Protein 2W9J (pdb70)

Organism: Schizosaccharomyces pombe (strain 972 / ATCC 24843) (NCBI:txid284812)

Secondary structure (DSSP, 8-state):
-PBPHHHHHHHHHHHHH-----EE--EE---EEEEEEE-TTSPEEEEEEEGGGHHHHHHHHHH--TTT-/-EE-HHHHHHHHHHHHHHHHHHT-S-EEEEE----------EEEEEEEETTSPPEEEEEEGGGHHHHHHHHHH--HHHH-

B-factor: mean 48.56, std 6.86, range [30.22, 79.81]

Sequence (149 aa):
MLLSNEEFLKKLTDLLQTHVYLSQKNPVDEASVLIRAKSGAAEKISTVVELDYFTDFFQSYAEVKGQIVMLLSNEEFLKKLTDLLQTHQSKGTGSVYLSQKNPVDEGSSASVLIRAKSGAAEKISTVVELDYFTDFFQSYAEVKGQIVG

Radius of gyration: 17.13 Å; Cα contacts (8 Å, |Δi|>4): 241; chains: 2; bounding box: 28×38×48 Å

Solvent-accessible surface area: 9171 Å² total

Nearest PDB structures (foldseek):
  2w9j-assembly1_A  TM=1.015E+00  e=1.044E-11  Schizosaccharomyces pombe
  2w9j-assembly2_B  TM=8.571E-01  e=1.139E-08  Schizosaccharomyces pombe
  3c4b-assembly1_A  TM=4.918E-01  e=1.190E+00  Mus musculus
  7yz4-assembly1_A  TM=4.771E-01  e=1.267E+00  Mus musculus
  7xw2-assembly1_A  TM=4.228E-01  e=1.437E+00  Homo sapiens

Structure (mmCIF, N/CA/C/O backbone):
data_2W9J
#
_entry.id   2W9J
#
_cell.length_a   57.040
_cell.length_b   57.040
_cell.length_c   86.370
_cell.angle_alpha   90.00
_cell.angle_beta   90.00
_cell.angle_gamma   120.00
#
_symmetry.space_group_name_H-M   'P 32 2 1'
#
loop_
_entity.id
_entity.type
_entity.pdbx_description
1 polymer 'SIGNAL RECOGNITION PARTICLE SUBUNIT SRP14'
2 water water
#
loop_
_atom_site.group_PDB
_atom_site.id
_atom_site.type_symbol
_atom_site.label_atom_id
_atom_site.label_alt_id
_atom_site.label_comp_id
_atom_site.label_asym_id
_atom_site.label_entity_id
_atom_site.label_seq_id
_atom_site.pdbx_PDB_ins_code
_atom_site.Cartn_x
_atom_site.Cartn_y
_atom_site.Cartn_z
_atom_site.occupancy
_atom_site.B_iso_or_equiv
_atom_site.auth_seq_id
_atom_site.auth_comp_id
_atom_site.auth_asym_id
_atom_site.auth_atom_id
_atom_site.pdbx_PDB_model_num
ATOM 1 N N . MET A 1 1 ? -9.465 2.569 -10.785 1.00 40.58 1 MET A N 1
ATOM 2 C CA . MET A 1 1 ? -9.991 1.252 -10.343 1.00 40.46 1 MET A CA 1
ATOM 3 C C . MET A 1 1 ? -11.239 0.915 -11.130 1.00 39.86 1 MET A C 1
ATOM 4 O O . MET A 1 1 ? -11.753 1.761 -11.849 1.00 39.72 1 MET A O 1
ATOM 9 N N . LEU A 1 2 ? -11.707 -0.326 -11.024 1.00 39.48 2 LEU A N 1
ATOM 10 C CA . LEU A 1 2 ? -12.854 -0.765 -11.805 1.00 39.20 2 LEU A CA 1
ATOM 11 C C . LEU A 1 2 ? -14.094 0.042 -11.457 1.00 39.10 2 LEU A C 1
ATOM 12 O O . LEU A 1 2 ? -14.481 0.130 -10.305 1.00 39.33 2 LEU A O 1
ATOM 17 N N . LEU A 1 3 ? -14.699 0.645 -12.460 1.00 39.29 3 LEU A N 1
ATOM 18 C CA . LEU A 1 3 ? -15.858 1.494 -12.249 1.00 40.04 3 LEU A CA 1
ATOM 19 C C . LEU A 1 3 ? -17.139 0.750 -12.600 1.00 40.83 3 LEU A C 1
ATOM 20 O O . LEU A 1 3 ? -17.128 -0.180 -13.420 1.00 40.93 3 LEU A O 1
ATOM 25 N N . SER A 1 4 ? -18.241 1.171 -11.985 1.00 41.51 4 SER A N 1
ATOM 26 C CA . SER A 1 4 ? -19.557 0.734 -12.419 1.00 42.24 4 SER A CA 1
ATOM 27 C C . SER A 1 4 ? -19.815 1.306 -13.806 1.00 42.63 4 SER A C 1
ATOM 28 O O . SER A 1 4 ? -19.205 2.301 -14.197 1.00 42.59 4 SER A O 1
ATOM 31 N N . ASN A 1 5 ? -20.709 0.656 -14.544 1.00 43.35 5 ASN A N 1
ATOM 32 C CA . ASN A 1 5 ? -21.130 1.110 -15.854 1.00 44.17 5 ASN A CA 1
ATOM 33 C C . ASN A 1 5 ? -21.555 2.580 -15.871 1.00 45.31 5 ASN A C 1
ATOM 34 O O . ASN A 1 5 ? -21.111 3.344 -16.732 1.00 46.14 5 ASN A O 1
ATOM 39 N N . GLU A 1 6 ? -22.393 2.979 -14.920 1.00 46.02 6 GLU A N 1
ATOM 40 C CA . GLU A 1 6 ? -22.908 4.344 -14.885 1.00 46.83 6 GLU A CA 1
ATOM 41 C C . GLU A 1 6 ? -21.795 5.359 -14.617 1.00 46.92 6 GLU A C 1
ATOM 42 O O . GLU A 1 6 ? -21.799 6.444 -15.176 1.00 47.55 6 GLU A O 1
ATOM 48 N N . GLU A 1 7 ? -20.816 4.997 -13.801 1.00 47.31 7 GLU A N 1
ATOM 49 C CA . GLU A 1 7 ? -19.650 5.865 -13.588 1.00 47.65 7 GLU A CA 1
ATOM 50 C C . GLU A 1 7 ? -18.676 5.889 -14.786 1.00 47.18 7 GLU A C 1
ATOM 51 O O . GLU A 1 7 ? -18.093 6.928 -15.083 1.00 47.45 7 GLU A O 1
ATOM 57 N N . PHE A 1 8 ? -18.509 4.754 -15.465 1.00 46.57 8 PHE A N 1
ATOM 58 C CA . PHE A 1 8 ? -17.637 4.666 -16.644 1.00 46.09 8 PHE A CA 1
ATOM 59 C C . PHE A 1 8 ? -18.127 5.594 -17.742 1.00 46.51 8 PHE A C 1
ATOM 60 O O . PHE A 1 8 ? -17.339 6.297 -18.365 1.00 47.06 8 PHE A O 1
ATOM 68 N N . LEU A 1 9 ? -19.433 5.587 -17.976 1.00 46.53 9 LEU A N 1
ATOM 69 C CA . LEU A 1 9 ? -20.052 6.469 -18.950 1.00 46.64 9 LEU A CA 1
ATOM 70 C C . LEU A 1 9 ? -19.957 7.925 -18.532 1.00 47.10 9 LEU A C 1
ATOM 71 O O . LEU A 1 9 ? -19.876 8.808 -19.388 1.00 46.95 9 LEU A O 1
ATOM 76 N N . LYS A 1 10 ? -19.981 8.170 -17.222 1.00 47.73 10 LYS A N 1
ATOM 77 C CA . LYS A 1 10 ? -19.876 9.523 -16.694 1.00 48.41 10 LYS A CA 1
ATOM 78 C C . LYS A 1 10 ? -18.469 10.063 -16.907 1.00 48.89 10 LYS A C 1
ATOM 79 O O . LYS A 1 10 ? -18.292 11.235 -17.270 1.00 49.18 10 LYS A O 1
ATOM 85 N N . LYS A 1 11 ? -17.477 9.204 -16.687 1.00 49.26 11 LYS A N 1
ATOM 86 C CA . LYS A 1 11 ? -16.073 9.611 -16.779 1.00 49.55 11 LYS A CA 1
ATOM 87 C C . LYS A 1 11 ? -15.598 9.658 -18.234 1.00 49.50 11 LYS A C 1
ATOM 88 O O . LYS A 1 11 ? -14.682 10.412 -18.570 1.00 49.46 11 LYS A O 1
ATOM 94 N N . LEU A 1 12 ? -16.244 8.856 -19.081 1.00 49.56 12 LEU A N 1
ATOM 95 C CA . LEU A 1 12 ? -16.009 8.838 -20.523 1.00 49.81 12 LEU A CA 1
ATOM 96 C C . LEU A 1 12 ? -16.368 10.172 -21.145 1.00 50.42 12 LEU A C 1
ATOM 97 O O . LEU A 1 12 ? -15.619 10.697 -21.965 1.00 51.02 12 LEU A O 1
ATOM 102 N N . THR A 1 13 ? -17.532 10.693 -20.767 1.00 50.90 13 THR A N 1
ATOM 103 C CA . THR A 1 13 ? -17.955 12.036 -21.123 1.00 51.26 13 THR A CA 1
ATOM 104 C C . THR A 1 13 ? -16.828 13.004 -20.824 1.00 51.73 13 THR A C 1
ATOM 105 O O . THR A 1 13 ? -16.305 13.659 -21.723 1.00 51.65 13 THR A O 1
ATOM 109 N N . ASP A 1 14 ? -16.438 13.054 -19.556 1.00 52.53 14 ASP A N 1
ATOM 110 C CA . ASP A 1 14 ? -15.493 14.051 -19.080 1.00 53.57 14 ASP A CA 1
ATOM 111 C C . ASP A 1 14 ? -14.088 13.863 -19.656 1.00 54.08 14 ASP A C 1
ATOM 112 O O . ASP A 1 14 ? -13.288 14.799 -19.644 1.00 54.14 14 ASP A O 1
ATOM 117 N N . LEU A 1 15 ? -13.807 12.667 -20.181 1.00 54.69 15 LEU A N 1
ATOM 118 C CA . LEU A 1 15 ? -12.567 12.416 -20.930 1.00 55.38 15 LEU A CA 1
ATOM 119 C C . LEU A 1 15 ? -12.622 13.003 -22.329 1.00 55.66 15 LEU A C 1
ATOM 120 O O . LEU A 1 15 ? -11.621 13.512 -22.839 1.00 55.64 15 LEU A O 1
ATOM 125 N N . LEU A 1 16 ? -13.793 12.904 -22.951 1.00 56.17 16 LEU A N 1
ATOM 126 C CA . LEU A 1 16 ? -14.010 13.438 -24.294 1.00 56.59 16 LEU A CA 1
ATOM 127 C C . LEU A 1 16 ? -14.253 14.950 -24.283 1.00 56.86 16 LEU A C 1
ATOM 128 O O . LEU A 1 16 ? -13.938 15.631 -25.261 1.00 56.99 16 LEU A O 1
ATOM 133 N N . GLN A 1 17 ? -14.817 15.456 -23.181 1.00 57.20 17 GLN A N 1
ATOM 134 C CA . GLN A 1 17 ? -15.027 16.894 -22.962 1.00 57.44 17 GLN A CA 1
ATOM 135 C C . GLN A 1 17 ? -13.703 17.624 -22.846 1.00 57.42 17 GLN A C 1
ATOM 136 O O . GLN A 1 17 ? -13.550 18.731 -23.358 1.00 57.34 17 GLN A O 1
ATOM 142 N N . THR A 1 18 ? -12.756 16.990 -22.158 1.00 57.63 18 THR A N 1
ATOM 143 C CA . THR A 1 18 ? -11.443 17.577 -21.900 1.00 57.90 18 THR A CA 1
ATOM 144 C C . THR A 1 18 ? -10.487 17.404 -23.102 1.00 57.88 18 THR A C 1
ATOM 145 O O . THR A 1 18 ? -9.413 18.011 -23.140 1.00 57.94 18 THR A O 1
ATOM 149 N N . HIS A 1 19 ? -10.893 16.600 -24.088 1.00 57.81 19 HIS A N 1
ATOM 150 C CA . HIS A 1 19 ? -10.138 16.460 -25.338 1.00 57.74 19 HIS A CA 1
ATOM 151 C C . HIS A 1 19 ? -10.441 17.618 -26.294 1.00 57.72 19 HIS A C 1
ATOM 152 O O . HIS A 1 19 ? -10.016 18.757 -26.075 1.00 57.65 19 HIS A O 1
ATOM 154 N N . VAL A 1 27 ? -10.646 14.392 -30.212 1.00 39.01 27 VAL A N 1
ATOM 155 C CA . VAL A 1 27 ? -10.188 13.431 -31.212 1.00 38.99 27 VAL A CA 1
ATOM 156 C C . VAL A 1 27 ? -10.359 11.976 -30.696 1.00 38.97 27 VAL A C 1
ATOM 157 O O . VAL A 1 27 ? -11.491 11.540 -30.441 1.00 38.73 27 VAL A O 1
ATOM 161 N N . TYR A 1 28 ? -9.244 11.263 -30.499 1.00 38.80 28 TYR A N 1
ATOM 162 C CA . TYR A 1 28 ? -9.209 9.797 -30.342 1.00 38.57 28 TYR A CA 1
ATOM 163 C C . TYR A 1 28 ? -10.058 9.157 -29.232 1.00 38.78 28 TYR A C 1
ATOM 164 O O . TYR A 1 28 ? -10.508 9.816 -28.286 1.00 39.21 28 TYR A O 1
ATOM 166 N N . LEU A 1 29 ? -10.293 7.857 -29.389 1.00 38.44 29 LEU A N 1
ATOM 167 C CA . LEU A 1 29 ? -10.761 6.999 -28.321 1.00 38.16 29 LEU A CA 1
ATOM 168 C C . LEU A 1 29 ? -10.285 5.599 -28.641 1.00 38.43 29 LEU A C 1
ATOM 169 O O . LEU A 1 29 ? -10.533 5.092 -29.729 1.00 38.06 29 LEU A O 1
ATOM 174 N N . SER A 1 30 ? -9.578 4.984 -27.705 1.00 39.06 30 SER A N 1
ATOM 175 C CA . SER A 1 30 ? -9.156 3.607 -27.888 1.00 40.02 30 SER A CA 1
ATOM 176 C C . SER A 1 30 ? -9.738 2.743 -26.794 1.00 40.62 30 SER A C 1
ATOM 177 O O . SER A 1 30 ? -9.930 3.189 -25.662 1.00 40.22 30 SER A O 1
ATOM 180 N N . GLN A 1 31 ? -10.023 1.502 -27.158 1.00 41.66 31 GLN A N 1
ATOM 181 C CA . GLN A 1 31 ? -10.802 0.621 -26.326 1.00 42.98 31 GLN A CA 1
ATOM 182 C C . GLN A 1 31 ? -10.330 -0.814 -26.464 1.00 43.51 31 GLN A C 1
ATOM 183 O O . GLN A 1 31 ? -10.074 -1.284 -27.562 1.00 43.62 31 GLN A O 1
ATOM 189 N N . LYS A 1 32 ? -10.214 -1.508 -25.343 1.00 44.63 32 LYS A N 1
ATOM 190 C CA . LYS A 1 32 ? -9.910 -2.928 -25.367 1.00 46.09 32 LYS A CA 1
ATOM 191 C C . LYS A 1 32 ? -11.014 -3.691 -24.664 1.00 47.14 32 LYS A C 1
ATOM 192 O O . LYS A 1 32 ? -11.630 -3.198 -23.718 1.00 47.31 32 LYS A O 1
ATOM 207 N N . ASN A 1 34 ? -11.750 -7.622 -23.192 1.00 50.65 34 ASN A N 1
ATOM 208 C CA . ASN A 1 34 ? -11.446 -9.012 -22.925 1.00 51.04 34 ASN A CA 1
ATOM 209 C C . ASN A 1 34 ? -12.632 -9.639 -22.193 1.00 51.50 34 ASN A C 1
ATOM 210 O O . ASN A 1 34 ? -13.353 -8.938 -21.484 1.00 51.61 34 ASN A O 1
ATOM 215 N N . PRO A 1 35 ? -12.866 -10.949 -22.384 1.00 52.01 35 PRO A N 1
ATOM 216 C CA . PRO A 1 35 ? -13.989 -11.528 -21.648 1.00 52.19 35 PRO A CA 1
ATOM 217 C C . PRO A 1 35 ? -13.605 -11.954 -20.221 1.00 52.34 35 PRO A C 1
ATOM 218 O O . PRO A 1 35 ? -12.437 -12.271 -19.946 1.00 52.00 35 PRO A O 1
ATOM 222 N N . VAL A 1 36 ? -14.593 -11.926 -19.329 1.00 52.70 36 VAL A N 1
ATOM 223 C CA . VAL A 1 36 ? -14.426 -12.318 -17.932 1.00 53.20 36 VAL A CA 1
ATOM 224 C C . VAL A 1 36 ? -15.264 -13.577 -17.640 1.00 53.79 36 VAL A C 1
ATOM 225 O O . VAL A 1 36 ? -16.309 -13.789 -18.267 1.00 53.61 36 VAL A O 1
ATOM 229 N N . ASP A 1 37 ? -14.800 -14.388 -16.681 1.00 54.57 37 ASP A N 1
ATOM 230 C CA . ASP A 1 37 ? -15.381 -15.717 -16.370 1.00 55.40 37 ASP A CA 1
ATOM 231 C C . ASP A 1 37 ? -16.600 -15.767 -15.415 1.00 55.67 37 ASP A C 1
ATOM 232 O O . ASP A 1 37 ? -16.873 -16.815 -14.797 1.00 55.69 37 ASP A O 1
ATOM 237 N N . GLU A 1 38 ? -17.319 -14.649 -15.294 1.00 55.91 38 GLU A N 1
ATOM 238 C CA . GLU A 1 38 ? -18.529 -14.587 -14.463 1.00 56.20 38 GLU A CA 1
ATOM 239 C C . GLU A 1 38 ? -19.605 -13.660 -15.048 1.00 56.36 38 GLU A C 1
ATOM 240 O O . GLU A 1 38 ? -19.401 -12.451 -15.195 1.00 56.41 38 GLU A O 1
ATOM 242 N N . ALA A 1 44 ? -20.697 -15.377 -17.904 1.00 35.90 44 ALA A N 1
ATOM 243 C CA . ALA A 1 44 ? -19.806 -14.764 -18.881 1.00 35.87 44 ALA A CA 1
ATOM 244 C C . ALA A 1 44 ? -20.148 -13.280 -19.111 1.00 35.88 44 ALA A C 1
ATOM 245 O O . ALA A 1 44 ? -21.317 -12.915 -19.313 1.00 35.87 44 ALA A O 1
ATOM 247 N N . SER A 1 45 ? -19.123 -12.431 -19.044 1.00 35.53 45 SER A N 1
ATOM 248 C CA . SER A 1 45 ? -19.269 -10.994 -19.268 1.00 35.09 45 SER A CA 1
ATOM 249 C C . SER A 1 45 ? -17.960 -10.409 -19.784 1.00 34.87 45 SER A C 1
ATOM 250 O O . SER A 1 45 ? -16.994 -11.149 -19.988 1.00 34.83 45 SER A O 1
ATOM 253 N N . VAL A 1 46 ? -17.921 -9.090 -19.995 1.00 34.55 46 VAL A N 1
ATOM 254 C CA . VAL A 1 46 ? -16.790 -8.470 -20.693 1.00 33.99 46 VAL A CA 1
ATOM 255 C C . VAL A 1 46 ? -16.191 -7.287 -19.967 1.00 33.71 46 VAL A C 1
ATOM 256 O O . VAL A 1 46 ? -16.909 -6.431 -19.448 1.00 34.12 46 VAL A O 1
ATOM 260 N N . LEU A 1 47 ? -14.864 -7.250 -19.935 1.00 33.18 47 LEU A N 1
ATOM 261 C CA . LEU A 1 47 ? -14.142 -6.136 -19.367 1.00 32.96 47 LEU A CA 1
ATOM 262 C C . LEU A 1 47 ? -13.819 -5.152 -20.471 1.00 33.39 47 LEU A C 1
ATOM 263 O O . LEU A 1 47 ? -13.119 -5.487 -21.422 1.00 33.27 47 LEU A O 1
ATOM 268 N N . ILE A 1 48 ? -14.334 -3.937 -20.330 1.00 33.90 48 ILE A N 1
ATOM 269 C CA . ILE A 1 48 ? -14.073 -2.848 -21.268 1.00 34.64 48 ILE A CA 1
ATOM 270 C C . ILE A 1 48 ? -13.090 -1.829 -20.684 1.00 35.73 48 ILE A C 1
ATOM 271 O O . ILE A 1 48 ? -13.279 -1.333 -19.552 1.00 36.08 48 ILE A O 1
ATOM 276 N N . ARG A 1 49 ? -12.041 -1.531 -21.450 1.00 36.57 49 ARG A N 1
ATOM 277 C CA . ARG A 1 49 ? -11.092 -0.474 -21.100 1.00 37.92 49 ARG A CA 1
ATOM 278 C C . ARG A 1 49 ? -11.167 0.639 -22.136 1.00 38.58 49 ARG A C 1
ATOM 279 O O . ARG A 1 49 ? -11.138 0.357 -23.331 1.00 39.43 49 ARG A O 1
ATOM 287 N N . ALA A 1 50 ? -11.260 1.892 -21.692 1.00 39.07 50 ALA A N 1
ATOM 288 C CA . ALA A 1 50 ? -11.184 3.046 -22.598 1.00 39.24 50 ALA A CA 1
ATOM 289 C C . ALA A 1 50 ? -10.063 4.009 -22.195 1.00 39.69 50 ALA A C 1
ATOM 290 O O . ALA A 1 50 ? -9.762 4.183 -21.013 1.00 39.68 50 ALA A O 1
ATOM 292 N N . LYS A 1 51 ? -9.436 4.617 -23.189 1.00 40.17 51 LYS A N 1
ATOM 293 C CA . LYS A 1 51 ? -8.414 5.620 -22.948 1.00 41.03 51 LYS A CA 1
ATOM 294 C C . LYS A 1 51 ? -8.536 6.686 -24.020 1.00 41.52 51 LYS A C 1
ATOM 295 O O . LYS A 1 51 ? -8.704 6.369 -25.200 1.00 41.41 51 LYS A O 1
ATOM 301 N N . SER A 1 52 ? -8.472 7.946 -23.603 1.00 42.22 52 SER A N 1
ATOM 302 C CA . SER A 1 52 ? -8.499 9.053 -24.541 1.00 43.14 52 SER A CA 1
ATOM 303 C C . SER A 1 52 ? -7.270 9.909 -24.324 1.00 43.54 52 SER A C 1
ATOM 304 O O . SER A 1 52 ? -7.048 10.410 -23.221 1.00 43.59 52 SER A O 1
ATOM 307 N N . GLY A 1 53 ? -6.470 10.052 -25.376 1.00 44.06 53 GLY A N 1
ATOM 308 C CA . GLY A 1 53 ? -5.286 10.903 -25.355 1.00 44.86 53 GLY A CA 1
ATOM 309 C C . GLY A 1 53 ? -4.555 10.911 -24.025 1.00 45.51 53 GLY A C 1
ATOM 310 O O . GLY A 1 53 ? -4.266 9.848 -23.458 1.00 45.64 53 GLY A O 1
ATOM 311 N N . ALA A 1 54 ? -4.290 12.117 -23.519 1.00 46.02 54 ALA A N 1
ATOM 312 C CA . ALA A 1 54 ? -3.462 12.329 -22.327 1.00 46.69 54 ALA A CA 1
ATOM 313 C C . ALA A 1 54 ? -4.034 11.696 -21.054 1.00 47.21 54 ALA A C 1
ATOM 314 O O . ALA A 1 54 ? -3.288 11.353 -20.131 1.00 47.08 54 ALA A O 1
ATOM 316 N N . ALA A 1 55 ? -5.354 11.528 -21.019 1.00 47.87 55 ALA A N 1
ATOM 317 C CA . ALA A 1 55 ? -6.027 10.954 -19.852 1.00 48.56 55 ALA A CA 1
ATOM 318 C C . ALA A 1 55 ? -5.562 9.538 -19.513 1.00 48.84 55 ALA A C 1
ATOM 319 O O . ALA A 1 55 ? -5.048 8.798 -20.359 1.00 49.04 55 ALA A O 1
ATOM 321 N N . GLU A 1 56 ? -5.738 9.189 -18.248 1.00 49.02 56 GLU A N 1
ATOM 322 C CA . GLU A 1 56 ? -5.624 7.820 -17.794 1.00 49.27 56 GLU A CA 1
ATOM 323 C C . GLU A 1 56 ? -6.686 6.941 -18.473 1.00 48.62 56 GLU A C 1
ATOM 324 O O . GLU A 1 56 ? -7.628 7.440 -19.113 1.00 48.80 56 GLU A O 1
ATOM 330 N N . LYS A 1 57 ? -6.508 5.633 -18.311 1.00 47.70 57 LYS A N 1
ATOM 331 C CA . LYS A 1 57 ? -7.467 4.618 -18.715 1.00 46.66 57 LYS A CA 1
ATOM 332 C C . LYS A 1 57 ? -8.665 4.588 -17.737 1.00 45.60 57 LYS A C 1
ATOM 333 O O . LYS A 1 57 ? -8.540 5.020 -16.582 1.00 45.53 57 LYS A O 1
ATOM 339 N N . ILE A 1 58 ? -9.822 4.115 -18.218 1.00 44.03 58 ILE A N 1
ATOM 340 C CA . ILE A 1 58 ? -10.997 3.817 -17.372 1.00 42.63 58 ILE A CA 1
ATOM 341 C C . ILE A 1 58 ? -11.585 2.433 -17.700 1.00 42.11 58 ILE A C 1
ATOM 342 O O . ILE A 1 58 ? -11.474 1.960 -18.827 1.00 41.88 58 ILE A O 1
ATOM 347 N N . SER A 1 59 ? -12.188 1.779 -16.712 1.00 41.65 59 SER A N 1
ATOM 348 C CA . SER A 1 59 ? -12.572 0.369 -16.846 1.00 41.33 59 SER A CA 1
ATOM 349 C C . SER A 1 59 ? -13.934 0.096 -16.279 1.00 41.09 59 SER A C 1
ATOM 350 O O . SER A 1 59 ? -14.325 0.703 -15.281 1.00 41.01 59 SER A O 1
ATOM 353 N N . THR A 1 60 ? -14.631 -0.855 -16.894 1.00 40.52 60 THR A N 1
ATOM 354 C CA . THR A 1 60 ? -15.874 -1.375 -16.343 1.00 40.36 60 THR A CA 1
ATOM 355 C C . THR A 1 60 ? -16.145 -2.790 -16.844 1.00 40.57 60 THR A C 1
ATOM 356 O O . THR A 1 60 ? -15.658 -3.186 -17.913 1.00 41.40 60 THR A O 1
ATOM 360 N N . VAL A 1 61 ? -16.881 -3.571 -16.060 1.00 40.20 61 VAL A N 1
ATOM 361 C CA . VAL A 1 61 ? -17.278 -4.897 -16.507 1.00 39.97 61 VAL A CA 1
ATOM 362 C C . VAL A 1 61 ? -18.752 -4.887 -16.871 1.00 40.17 61 VAL A C 1
ATOM 363 O O . VAL A 1 61 ? -19.619 -4.621 -16.026 1.00 39.86 61 VAL A O 1
ATOM 367 N N . VAL A 1 62 ? -19.018 -5.178 -18.141 1.00 40.20 62 VAL A N 1
ATOM 368 C CA . VAL A 1 62 ? -20.376 -5.206 -18.654 1.00 40.36 62 VAL A CA 1
ATOM 369 C C . VAL A 1 62 ? -20.892 -6.636 -18.771 1.00 40.76 62 VAL A C 1
ATOM 370 O O . VAL A 1 62 ? -20.326 -7.459 -19.492 1.00 40.47 62 VAL A O 1
ATOM 374 N N . GLU A 1 63 ? -21.979 -6.913 -18.057 1.00 41.63 63 GLU A N 1
ATOM 375 C CA . GLU A 1 63 ? -22.601 -8.233 -18.064 1.00 42.78 63 GLU A CA 1
ATOM 376 C C . GLU A 1 63 ? -23.399 -8.435 -19.345 1.00 43.22 63 GLU A C 1
ATOM 377 O O . GLU A 1 63 ? -24.045 -7.500 -19.814 1.00 43.13 63 GLU A O 1
ATOM 383 N N . LEU A 1 64 ? -23.348 -9.646 -19.906 1.00 44.02 64 LEU A N 1
ATOM 384 C CA . LEU A 1 64 ? -24.067 -9.964 -21.153 1.00 45.05 64 LEU A CA 1
ATOM 385 C C . LEU A 1 64 ? -25.504 -9.465 -21.191 1.00 45.38 64 LEU A C 1
ATOM 386 O O . LEU A 1 64 ? -25.952 -8.940 -22.204 1.00 45.46 64 LEU A O 1
ATOM 391 N N . ASP A 1 65 ? -26.215 -9.639 -20.082 1.00 45.99 65 ASP A N 1
ATOM 392 C CA . ASP A 1 65 ? -27.604 -9.215 -19.961 1.00 46.64 65 ASP A CA 1
ATOM 393 C C . ASP A 1 65 ? -27.794 -7.704 -20.156 1.00 46.88 65 ASP A C 1
ATOM 394 O O . ASP A 1 65 ? -28.880 -7.249 -20.507 1.00 46.62 65 ASP A O 1
ATOM 399 N N . TYR A 1 66 ? -26.737 -6.934 -19.927 1.00 47.21 66 TYR A N 1
ATOM 400 C CA . TYR A 1 66 ? -26.838 -5.485 -19.965 1.00 47.90 66 TYR A CA 1
ATOM 401 C C . TYR A 1 66 ? -26.180 -4.889 -21.215 1.00 47.59 66 TYR A C 1
ATOM 402 O O . TYR A 1 66 ? -26.077 -3.669 -21.351 1.00 47.53 66 TYR A O 1
ATOM 411 N N . PHE A 1 67 ? -25.753 -5.753 -22.134 1.00 47.36 67 PHE A N 1
ATOM 412 C CA . PHE A 1 67 ? -25.067 -5.320 -23.358 1.00 47.35 67 PHE A CA 1
ATOM 413 C C . PHE A 1 67 ? -25.860 -4.292 -24.201 1.00 47.39 67 PHE A C 1
ATOM 414 O O . PHE A 1 67 ? -25.374 -3.181 -24.461 1.00 47.31 67 PHE A O 1
ATOM 422 N N . THR A 1 68 ? -27.068 -4.664 -24.621 1.00 47.36 68 THR A N 1
ATOM 423 C CA . THR A 1 68 ? -27.952 -3.755 -25.361 1.00 47.56 68 THR A CA 1
ATOM 424 C C . THR A 1 68 ? -27.999 -2.362 -24.711 1.00 47.47 68 THR A C 1
ATOM 425 O O . THR A 1 68 ? -27.678 -1.352 -25.354 1.00 47.50 68 THR A O 1
ATOM 429 N N . ASP A 1 69 ? -28.385 -2.342 -23.429 1.00 47.26 69 ASP A N 1
ATOM 430 C CA . ASP A 1 69 ? -28.531 -1.126 -22.624 1.00 46.63 69 ASP A CA 1
ATOM 431 C C . ASP A 1 69 ? -27.260 -0.303 -22.592 1.00 46.12 69 ASP A C 1
ATOM 432 O O . ASP A 1 69 ? -27.292 0.902 -22.863 1.00 45.70 69 ASP A O 1
ATOM 437 N N . PHE A 1 70 ? -26.150 -0.970 -22.263 1.00 45.59 70 PHE A N 1
ATOM 438 C CA . PHE A 1 70 ? -24.860 -0.318 -22.119 1.00 45.20 70 PHE A CA 1
ATOM 439 C C . PHE A 1 70 ? -24.365 0.252 -23.421 1.00 45.46 70 PHE A C 1
ATOM 440 O O . PHE A 1 70 ? -23.904 1.381 -23.455 1.00 45.33 70 PHE A O 1
ATOM 448 N N . PHE A 1 71 ? -24.448 -0.526 -24.490 1.00 46.23 71 PHE A N 1
ATOM 449 C CA . PHE A 1 71 ? -24.028 -0.019 -25.789 1.00 47.50 71 PHE A CA 1
ATOM 450 C C . PHE A 1 71 ? -24.974 1.045 -26.331 1.00 48.12 71 PHE A C 1
ATOM 451 O O . PHE A 1 71 ? -24.558 1.933 -27.075 1.00 47.88 71 PHE A O 1
ATOM 459 N N . GLN A 1 72 ? -26.234 0.981 -25.916 1.00 49.40 72 GLN A N 1
ATOM 460 C CA . GLN A 1 72 ? -27.175 2.052 -26.236 1.00 50.79 72 GLN A CA 1
ATOM 461 C C . GLN A 1 72 ? -26.772 3.364 -25.537 1.00 51.36 72 GLN A C 1
ATOM 462 O O . GLN A 1 72 ? -26.812 4.417 -26.158 1.00 51.31 72 GLN A O 1
ATOM 468 N N . SER A 1 73 ? -26.362 3.287 -24.268 1.00 52.29 73 SER A N 1
ATOM 469 C CA . SER A 1 73 ? -25.884 4.459 -23.510 1.00 53.23 73 SER A CA 1
ATOM 470 C C . SER A 1 73 ? -24.527 4.926 -23.998 1.00 53.84 73 SER A C 1
ATOM 471 O O . SER A 1 73 ? -24.225 6.119 -23.962 1.00 54.03 73 SER A O 1
ATOM 474 N N . TYR A 1 74 ? -23.702 3.959 -24.402 1.00 54.43 74 TYR A N 1
ATOM 475 C CA . TYR A 1 74 ? -22.366 4.203 -24.923 1.00 54.91 74 TYR A CA 1
ATOM 476 C C . TYR A 1 74 ? -22.412 5.019 -26.211 1.00 54.90 74 TYR A C 1
ATOM 477 O O . TYR A 1 74 ? -21.651 5.972 -26.378 1.00 54.65 74 TYR A O 1
ATOM 486 N N . ALA A 1 75 ? -23.296 4.620 -27.120 1.00 55.43 75 ALA A N 1
ATOM 487 C CA . ALA A 1 75 ? -23.614 5.418 -28.300 1.00 56.11 75 ALA A CA 1
ATOM 488 C C . ALA A 1 75 ? -23.952 6.866 -27.910 1.00 56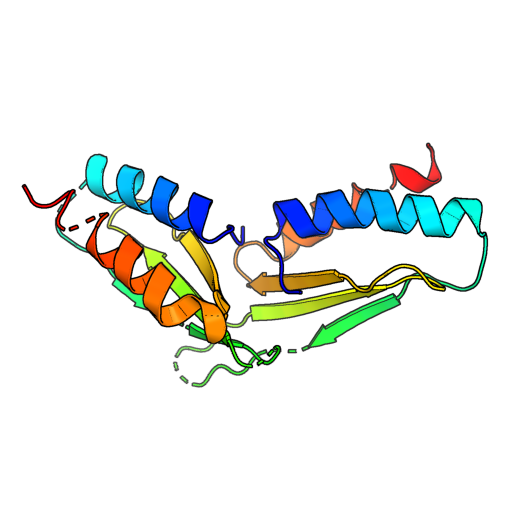.89 75 ALA A C 1
ATOM 489 O O . ALA A 1 75 ? -23.383 7.792 -28.483 1.00 56.94 75 ALA A O 1
ATOM 491 N N . GLU A 1 76 ? -24.836 7.049 -26.914 1.00 57.90 76 GLU A N 1
ATOM 492 C CA . GLU A 1 76 ? -25.289 8.383 -26.457 1.00 58.90 76 GLU A CA 1
ATOM 493 C C . GLU A 1 76 ? -24.137 9.333 -26.119 1.00 59.51 76 GLU A C 1
ATOM 494 O O . GLU A 1 76 ? -24.073 10.442 -26.637 1.00 59.63 76 GLU A O 1
ATOM 500 N N . VAL A 1 77 ? -23.234 8.895 -25.248 1.00 60.56 77 VAL A N 1
ATOM 501 C CA . VAL A 1 77 ? -22.070 9.698 -24.858 1.00 61.62 77 VAL A CA 1
ATOM 502 C C . VAL A 1 77 ? -21.165 10.004 -26.065 1.00 62.69 77 VAL A C 1
ATOM 503 O O . VAL A 1 77 ? -20.630 11.108 -26.191 1.00 62.56 77 VAL A O 1
ATOM 516 N N . LYS A 1 79 ? -22.018 10.044 -29.503 1.00 64.44 79 LYS A N 1
ATOM 517 C CA . LYS A 1 79 ? -22.680 10.998 -30.391 1.00 64.05 79 LYS A CA 1
ATOM 518 C C . LYS A 1 79 ? -23.050 12.328 -29.712 1.00 63.79 79 LYS A C 1
ATOM 519 O O . LYS A 1 79 ? -23.258 13.336 -30.391 1.00 63.96 79 LYS A O 1
ATOM 525 N N . GLY A 1 80 ? -23.139 12.323 -28.383 1.00 63.50 80 GLY A N 1
ATOM 526 C CA . GLY A 1 80 ? -23.411 13.536 -27.622 1.00 63.10 80 GLY A CA 1
ATOM 527 C C . GLY A 1 80 ? -22.221 14.472 -27.653 1.00 62.95 80 GLY A C 1
ATOM 528 O O . GLY A 1 80 ? -22.380 15.689 -27.764 1.00 63.03 80 GLY A O 1
ATOM 529 N N . GLN A 1 81 ? -21.027 13.891 -27.575 1.00 62.79 81 GLN A N 1
ATOM 530 C CA . GLN A 1 81 ? -19.780 14.653 -27.535 1.00 62.72 81 GLN A CA 1
ATOM 531 C C . GLN A 1 81 ? -19.351 15.182 -28.901 1.00 62.69 81 GLN A C 1
ATOM 532 O O . GLN A 1 81 ? -18.614 16.166 -28.981 1.00 62.79 81 GLN A O 1
ATOM 538 N N . ILE A 1 82 ? -19.821 14.534 -29.964 1.00 62.48 82 ILE A N 1
ATOM 539 C CA . ILE A 1 82 ? -19.473 14.914 -31.338 1.00 62.18 82 ILE A CA 1
ATOM 540 C C . ILE A 1 82 ? -20.120 16.244 -31.797 1.00 62.13 82 ILE A C 1
ATOM 541 O O . ILE A 1 82 ? -19.463 17.078 -32.435 1.00 62.11 82 ILE A O 1
ATOM 546 N N . VAL A 1 83 ? -21.390 16.448 -31.458 1.00 61.92 83 VAL A N 1
ATOM 547 C CA . VAL A 1 83 ? -22.073 17.685 -31.821 1.00 61.80 83 VAL A CA 1
ATOM 548 C C . VAL A 1 83 ? -21.634 18.837 -30.916 1.00 61.75 83 VAL A C 1
ATOM 549 O O . VAL A 1 83 ? -21.082 18.621 -29.834 1.00 61.56 83 VAL A O 1
ATOM 553 N N . MET B 1 1 ? -24.213 -10.465 -7.518 1.00 48.32 1 MET B N 1
ATOM 554 C CA . MET B 1 1 ? -23.669 -10.346 -8.910 1.00 48.53 1 MET B CA 1
ATOM 555 C C . MET B 1 1 ? -22.287 -9.688 -8.919 1.00 47.78 1 MET B C 1
ATOM 556 O O . MET B 1 1 ? -21.577 -9.682 -7.887 1.00 48.38 1 MET B O 1
ATOM 561 N N . LEU B 1 2 ? -21.909 -9.131 -10.072 1.00 46.42 2 LEU B N 1
ATOM 562 C CA . LEU B 1 2 ? -20.567 -8.568 -10.255 1.00 45.04 2 LEU B CA 1
ATOM 563 C C . LEU B 1 2 ? -20.530 -7.064 -10.058 1.00 44.24 2 LEU B C 1
ATOM 564 O O . LEU B 1 2 ? -21.317 -6.339 -10.649 1.00 43.86 2 LEU B O 1
ATOM 569 N N . LEU B 1 3 ? -19.568 -6.608 -9.263 1.00 43.55 3 LEU B N 1
ATOM 570 C CA . LEU B 1 3 ? -19.572 -5.253 -8.707 1.00 42.86 3 LEU B CA 1
ATOM 571 C C . LEU B 1 3 ? -18.340 -4.421 -9.034 1.00 42.84 3 LEU B C 1
ATOM 572 O O . LEU B 1 3 ? -17.273 -4.953 -9.332 1.00 42.69 3 LEU B O 1
ATOM 577 N N . SER B 1 4 ? -18.488 -3.106 -8.930 1.00 42.94 4 SER B N 1
ATOM 578 C CA . SER B 1 4 ? -17.364 -2.205 -9.075 1.00 43.47 4 SER B CA 1
ATOM 579 C C . SER B 1 4 ? -16.430 -2.440 -7.902 1.00 43.83 4 SER B C 1
ATOM 580 O O . SER B 1 4 ? -16.808 -3.120 -6.948 1.00 44.24 4 SER B O 1
ATOM 583 N N . ASN B 1 5 ? -15.204 -1.926 -7.976 1.00 43.94 5 ASN B N 1
ATOM 584 C CA . ASN B 1 5 ? -14.279 -2.068 -6.857 1.00 44.07 5 ASN B CA 1
ATOM 585 C C . ASN B 1 5 ? -14.778 -1.319 -5.630 1.00 44.32 5 ASN B C 1
ATOM 586 O O . ASN B 1 5 ? -14.705 -1.848 -4.527 1.00 45.08 5 ASN B O 1
ATOM 591 N N . GLU B 1 6 ? -15.297 -0.109 -5.829 1.00 44.68 6 GLU B N 1
ATOM 592 C CA . GLU B 1 6 ? -15.875 0.707 -4.750 1.00 45.41 6 GLU B CA 1
ATOM 593 C C . GLU B 1 6 ? -17.110 0.086 -4.098 1.00 45.46 6 GLU B C 1
ATOM 594 O O . GLU B 1 6 ? -17.291 0.199 -2.895 1.00 45.61 6 GLU B O 1
ATOM 600 N N . GLU B 1 7 ? -17.968 -0.551 -4.883 1.00 45.54 7 GLU B N 1
ATOM 601 C CA . GLU B 1 7 ? -19.104 -1.237 -4.299 1.00 45.74 7 GLU B CA 1
ATOM 602 C C . GLU B 1 7 ? -18.676 -2.538 -3.594 1.00 45.26 7 GLU B C 1
ATOM 603 O O . GLU B 1 7 ? -19.128 -2.812 -2.484 1.00 45.72 7 GLU B O 1
ATOM 609 N N . PHE B 1 8 ? -17.804 -3.329 -4.213 1.00 44.52 8 PHE B N 1
ATOM 610 C CA . PHE B 1 8 ? -17.295 -4.548 -3.570 1.00 43.73 8 PHE B CA 1
ATOM 611 C C . PHE B 1 8 ? -16.770 -4.217 -2.176 1.00 43.98 8 PHE B C 1
ATOM 612 O O . PHE B 1 8 ? -17.167 -4.843 -1.203 1.00 44.11 8 PHE B O 1
ATOM 620 N N . LEU B 1 9 ? -15.893 -3.220 -2.084 1.00 44.13 9 LEU B N 1
ATOM 621 C CA . LEU B 1 9 ? -15.298 -2.830 -0.801 1.00 44.36 9 LEU B CA 1
ATOM 622 C C . LEU B 1 9 ? -16.307 -2.334 0.236 1.00 44.98 9 LEU B C 1
ATOM 623 O O . LEU B 1 9 ? -16.170 -2.627 1.426 1.00 45.60 9 LEU B O 1
ATOM 628 N N . LYS B 1 10 ? -17.303 -1.566 -0.197 1.00 45.01 10 LYS B N 1
ATOM 629 C CA . LYS B 1 10 ? -18.376 -1.180 0.706 1.00 45.05 10 LYS B CA 1
ATOM 630 C C . LYS B 1 10 ? -19.121 -2.425 1.241 1.00 44.92 10 LYS B C 1
ATOM 631 O O . LYS B 1 10 ? -19.202 -2.630 2.445 1.00 45.41 10 LYS B O 1
ATOM 637 N N . LYS B 1 11 ? -19.613 -3.277 0.348 1.00 44.57 11 LYS B N 1
ATOM 638 C CA . LYS B 1 11 ? -20.285 -4.506 0.744 1.00 44.12 11 LYS B CA 1
ATOM 639 C C . LYS B 1 11 ? -19.394 -5.431 1.564 1.00 43.71 11 LYS B C 1
ATOM 640 O O . LYS B 1 11 ? -19.878 -6.135 2.430 1.00 44.03 11 LYS B O 1
ATOM 646 N N . LEU B 1 12 ? -18.088 -5.412 1.320 1.00 43.78 12 LEU B N 1
ATOM 647 C CA . LEU B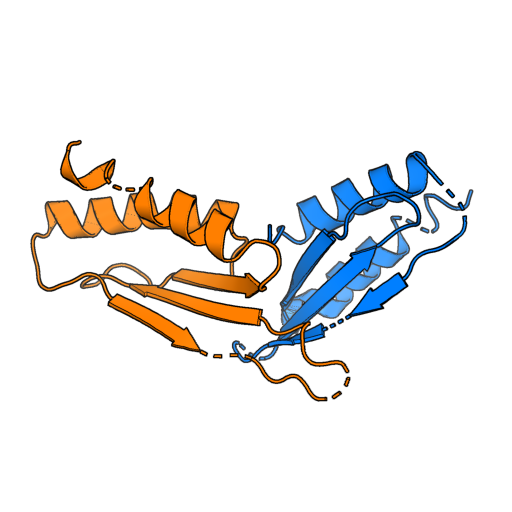 1 12 ? -17.162 -6.203 2.145 1.00 43.70 12 LEU B CA 1
ATOM 648 C C . LEU B 1 12 ? -17.322 -5.829 3.615 1.00 43.68 12 LEU B C 1
ATOM 649 O O . LEU B 1 12 ? -17.333 -6.706 4.480 1.00 43.90 12 LEU B O 1
ATOM 654 N N . THR B 1 13 ? -17.480 -4.533 3.885 1.00 43.62 13 THR B N 1
ATOM 655 C CA . THR B 1 13 ? -17.712 -4.044 5.243 1.00 43.65 13 THR B CA 1
ATOM 656 C C . THR B 1 13 ? -18.951 -4.690 5.852 1.00 43.85 13 THR B C 1
ATOM 657 O O . THR B 1 13 ? -18.869 -5.267 6.939 1.00 43.69 13 THR B O 1
ATOM 661 N N . ASP B 1 14 ? -20.082 -4.615 5.140 1.00 44.11 14 ASP B N 1
ATOM 662 C CA . ASP B 1 14 ? -21.329 -5.268 5.570 1.00 44.43 14 ASP B CA 1
ATOM 663 C C . ASP B 1 14 ? -21.06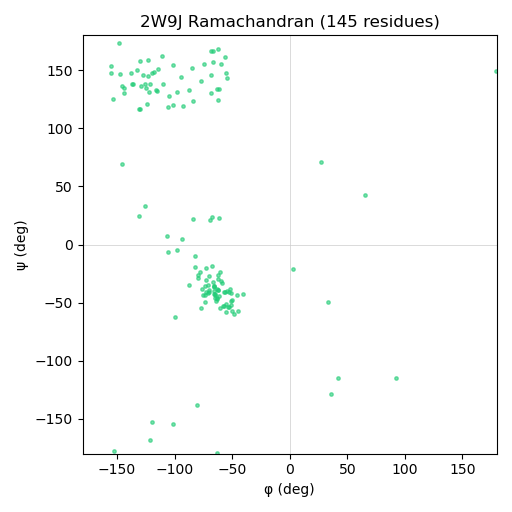5 -6.748 5.877 1.00 43.98 14 ASP B C 1
ATOM 664 O O . ASP B 1 14 ? -21.598 -7.304 6.836 1.00 43.37 14 ASP B O 1
ATOM 669 N N . LEU B 1 15 ? -20.216 -7.359 5.053 1.00 43.44 15 LEU B N 1
ATOM 670 C CA . LEU B 1 15 ? -19.954 -8.790 5.116 1.00 43.33 15 LEU B CA 1
ATOM 671 C C . LEU B 1 15 ? -19.091 -9.152 6.320 1.00 43.26 15 LEU B C 1
ATOM 672 O O . LEU B 1 15 ? -19.434 -10.065 7.068 1.00 43.37 15 LEU B O 1
ATOM 677 N N . LEU B 1 16 ? -17.983 -8.440 6.510 1.00 43.15 16 LEU B N 1
ATOM 678 C CA . LEU B 1 16 ? -17.164 -8.639 7.696 1.00 43.54 16 LEU B CA 1
ATOM 679 C C . LEU B 1 16 ? -17.993 -8.379 8.929 1.00 43.99 16 LEU B C 1
ATOM 680 O O . LEU B 1 16 ? -17.786 -9.016 9.972 1.00 43.95 16 LEU B O 1
ATOM 685 N N . GLN B 1 17 ? -18.924 -7.434 8.805 1.00 44.45 17 GLN B N 1
ATOM 686 C CA . GLN B 1 17 ? -19.735 -7.021 9.934 1.00 45.07 17 GLN B CA 1
ATOM 687 C C . GLN B 1 17 ? -20.735 -8.112 10.267 1.00 45.40 17 GLN B C 1
ATOM 688 O O . GLN B 1 17 ? -21.102 -8.286 11.422 1.00 45.70 17 GLN B O 1
ATOM 694 N N . THR B 1 18 ? -21.157 -8.849 9.245 1.00 46.06 18 THR B N 1
ATOM 695 C CA . THR B 1 18 ? -22.040 -9.988 9.430 1.00 46.80 18 THR B CA 1
ATOM 696 C C . THR B 1 18 ? -21.245 -11.153 9.985 1.00 47.31 18 THR B C 1
ATOM 697 O O . THR B 1 18 ? -21.704 -11.840 10.896 1.00 47.49 18 THR B O 1
ATOM 701 N N . HIS B 1 19 ? -20.053 -11.365 9.431 1.00 47.99 19 HIS B N 1
ATOM 702 C CA . HIS B 1 19 ? -19.133 -12.381 9.934 1.00 48.54 19 HIS B CA 1
ATOM 703 C C . HIS B 1 19 ? -18.875 -12.197 11.431 1.00 48.92 19 HIS B C 1
ATOM 704 O O . HIS B 1 19 ? -19.084 -13.123 12.202 1.00 48.92 19 HIS B O 1
ATOM 711 N N . GLN B 1 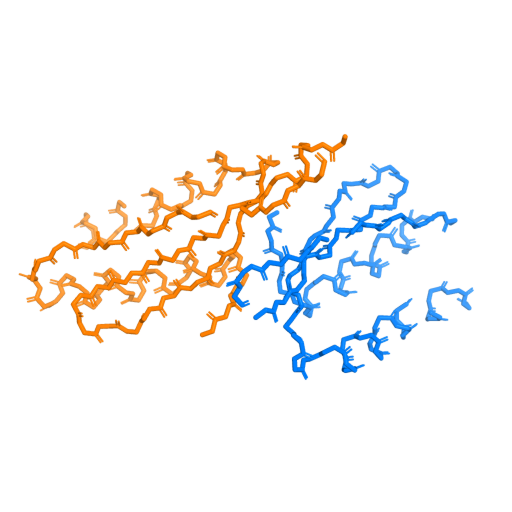20 ? -18.454 -10.998 11.835 1.00 49.77 20 GLN B N 1
ATOM 712 C CA . GLN B 1 20 ? -18.047 -10.729 13.222 1.00 50.63 20 GLN B CA 1
ATOM 713 C C . GLN B 1 20 ? -19.158 -10.912 14.257 1.00 50.91 20 GLN B C 1
ATOM 714 O O . GLN B 1 20 ? -18.879 -11.267 15.402 1.00 50.74 20 GLN B O 1
ATOM 720 N N . SER B 1 21 ? -20.409 -10.684 13.867 1.00 51.44 21 SER B N 1
ATOM 721 C CA . SER B 1 21 ? -21.521 -10.887 14.803 1.00 51.95 21 SER B CA 1
ATOM 722 C C . SER B 1 21 ? -21.957 -12.355 14.878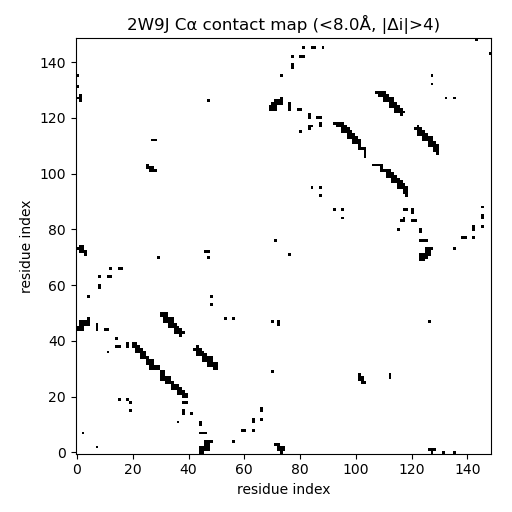 1.00 52.30 21 SER B C 1
ATOM 723 O O . SER B 1 21 ? -22.612 -12.765 15.841 1.00 52.24 21 SER B O 1
ATOM 726 N N . LYS B 1 22 ? -21.594 -13.137 13.859 1.00 52.91 22 LYS B N 1
ATOM 727 C CA . LYS B 1 22 ? -21.816 -14.595 13.869 1.00 53.58 22 LYS B CA 1
ATOM 728 C C . LYS B 1 22 ? -20.653 -15.363 14.524 1.00 53.59 22 LYS B C 1
ATOM 729 O O . LYS B 1 22 ? -20.876 -16.387 15.170 1.00 53.29 22 LYS B O 1
ATOM 735 N N . GLY B 1 23 ? -19.426 -14.859 14.336 1.00 53.92 23 GLY B N 1
ATOM 736 C CA . GLY B 1 23 ? -18.210 -15.370 15.002 1.00 54.00 23 GLY B CA 1
ATOM 737 C C . GLY B 1 23 ? -17.823 -16.785 14.615 1.00 54.08 23 GLY B C 1
ATOM 738 O O . GLY B 1 23 ? -17.425 -17.592 15.461 1.00 54.05 23 GLY B O 1
ATOM 739 N N . THR B 1 24 ? -17.922 -17.067 13.323 1.00 54.14 24 THR B N 1
ATOM 740 C CA . THR B 1 24 ? -17.837 -18.423 12.806 1.00 54.15 24 THR B CA 1
ATOM 741 C C . THR B 1 24 ? -16.469 -18.754 12.198 1.00 54.07 24 THR B C 1
ATOM 742 O O . THR B 1 24 ? -15.447 -18.154 12.557 1.00 54.26 24 THR B O 1
ATOM 746 N N . GLY B 1 25 ? -16.461 -19.717 11.278 1.00 53.63 25 GLY B N 1
ATOM 747 C CA . GLY B 1 25 ? -15.282 -20.028 10.501 1.00 53.11 25 GLY B CA 1
ATOM 748 C C . GLY B 1 25 ? -14.908 -18.839 9.644 1.00 52.89 25 GLY B C 1
ATOM 749 O O . GLY B 1 25 ? -15.597 -17.824 9.636 1.00 53.67 25 GLY B O 1
ATOM 750 N N . SER B 1 26 ? -13.849 -18.999 8.870 1.00 52.09 26 SER B N 1
ATOM 751 C CA . SER B 1 26 ? -13.114 -17.897 8.271 1.00 51.31 26 SER B CA 1
ATOM 752 C C . SER B 1 26 ? -13.833 -17.083 7.155 1.00 50.78 26 SER B C 1
ATOM 753 O O . SER B 1 26 ? -14.881 -17.494 6.656 1.00 51.00 26 SER B O 1
ATOM 756 N N . VAL B 1 27 ? -13.284 -15.920 6.793 1.00 49.52 27 VAL B N 1
ATOM 757 C CA . VAL B 1 27 ? -13.694 -15.218 5.571 1.00 48.67 27 VAL B CA 1
ATOM 758 C C . VAL B 1 27 ? -12.848 -15.756 4.425 1.00 48.34 27 VAL B C 1
ATOM 759 O O . VAL B 1 27 ? -11.625 -15.871 4.560 1.00 48.17 27 VAL B O 1
ATOM 763 N N . TYR B 1 28 ? -13.492 -16.087 3.304 1.00 47.96 28 TYR B N 1
ATOM 764 C CA . TYR B 1 28 ? -12.802 -16.699 2.159 1.00 47.38 28 TYR B CA 1
ATOM 765 C C . TYR B 1 28 ? -12.701 -15.760 0.976 1.00 47.46 28 TYR B C 1
ATOM 766 O O . TYR B 1 28 ? -13.642 -15.044 0.660 1.00 47.40 28 TYR B O 1
ATOM 775 N N . LEU B 1 29 ? -11.543 -15.749 0.337 1.00 47.63 29 LEU B N 1
ATOM 776 C CA . LEU B 1 29 ? -11.377 -14.964 -0.876 1.00 48.47 29 LEU B CA 1
ATOM 777 C C . LEU B 1 29 ? -10.758 -15.808 -1.989 1.00 48.14 29 LEU B C 1
ATOM 778 O O . LEU B 1 29 ? -9.634 -16.283 -1.864 1.00 48.36 29 LEU B O 1
ATOM 783 N N . SER B 1 30 ? -11.512 -16.001 -3.063 1.00 47.82 30 SER B N 1
ATOM 784 C CA . SER B 1 30 ? -11.037 -16.747 -4.206 1.00 47.85 30 SER B CA 1
ATOM 785 C C . SER B 1 30 ? -10.463 -15.777 -5.219 1.00 48.40 30 SER B C 1
ATOM 786 O O . SER B 1 30 ? -10.968 -14.667 -5.383 1.00 48.52 30 SER B O 1
ATOM 789 N N . GLN B 1 31 ? -9.400 -16.199 -5.896 1.00 48.60 31 GLN B N 1
ATOM 790 C CA . GLN B 1 31 ? -8.752 -15.368 -6.899 1.00 48.73 31 GLN B CA 1
ATOM 791 C C . GLN B 1 31 ? -8.574 -16.206 -8.150 1.00 48.66 31 GLN B C 1
ATOM 792 O O . GLN B 1 31 ? -7.886 -17.223 -8.122 1.00 47.93 31 GLN B O 1
ATOM 798 N N . LYS B 1 32 ? -9.232 -15.793 -9.231 1.00 49.19 32 LYS B N 1
ATOM 799 C CA . LYS B 1 32 ? -9.086 -16.466 -10.522 1.00 50.22 32 LYS B CA 1
ATOM 800 C C . LYS B 1 32 ? -8.533 -15.504 -11.569 1.00 50.59 32 LYS B C 1
ATOM 801 O O . LYS B 1 32 ? -8.989 -14.366 -11.700 1.00 50.68 32 LYS B O 1
ATOM 816 N N . ASN B 1 34 ? -7.998 -14.156 -15.177 1.00 53.80 34 ASN B N 1
ATOM 817 C CA . ASN B 1 34 ? -8.723 -14.087 -16.434 1.00 54.49 34 ASN B CA 1
ATOM 818 C C . ASN B 1 34 ? -7.783 -14.165 -17.654 1.00 54.95 34 ASN B C 1
ATOM 819 O O . ASN B 1 34 ? -6.647 -13.667 -17.595 1.00 55.01 34 ASN B O 1
ATOM 824 N N . PRO B 1 35 ? -8.259 -14.777 -18.763 1.00 55.38 35 PRO B N 1
ATOM 825 C CA . PRO B 1 35 ? -7.386 -15.071 -19.898 1.00 55.72 35 PRO B CA 1
ATOM 826 C C . PRO B 1 35 ? -6.924 -13.814 -20.625 1.00 56.34 35 PRO B C 1
ATOM 827 O O . PRO B 1 35 ? -7.671 -12.827 -20.692 1.00 56.67 35 PRO B O 1
ATOM 831 N N . VAL B 1 36 ? -5.695 -13.859 -21.145 1.00 56.84 36 VAL B N 1
ATOM 832 C CA . VAL B 1 36 ? -5.127 -12.808 -22.004 1.00 57.19 36 VAL B CA 1
ATOM 833 C C . VAL B 1 36 ? -4.231 -13.444 -23.076 1.00 57.58 36 VAL B C 1
ATOM 834 O O . VAL B 1 36 ? -3.375 -14.269 -22.757 1.00 57.78 36 VAL B O 1
ATOM 838 N N . ASP B 1 37 ? -4.425 -13.074 -24.340 1.00 57.96 37 ASP B N 1
ATOM 839 C CA . ASP B 1 37 ? -3.720 -13.754 -25.439 1.00 58.37 37 ASP B CA 1
ATOM 840 C C . ASP B 1 37 ? -2.255 -13.323 -25.587 1.00 58.38 37 ASP B C 1
ATOM 841 O O . ASP B 1 37 ? -1.408 -13.667 -24.759 1.00 58.29 37 ASP B O 1
ATOM 846 N N . GLU B 1 40 ? 0.628 -9.262 -26.189 1.00 57.45 40 GLU B N 1
ATOM 847 C CA . GLU B 1 40 ? -0.137 -8.255 -25.463 1.00 57.54 40 GLU B CA 1
ATOM 848 C C . GLU B 1 40 ? -1.001 -8.866 -24.344 1.00 57.63 40 GLU B C 1
ATOM 849 O O . GLU B 1 40 ? -2.238 -8.903 -24.430 1.00 57.67 40 GLU B O 1
ATOM 851 N N . GLY B 1 41 ? -0.329 -9.333 -23.291 1.00 57.58 41 GLY B N 1
ATOM 852 C CA . GLY B 1 41 ? -0.990 -9.997 -22.169 1.00 57.68 41 GLY B CA 1
ATOM 853 C C . GLY B 1 41 ? -0.704 -9.433 -20.781 1.00 57.76 41 GLY B C 1
ATOM 854 O O . GLY B 1 41 ? -0.659 -10.185 -19.794 1.00 57.94 41 GLY B O 1
ATOM 855 N N . SER B 1 42 ? -0.506 -8.117 -20.698 1.00 57.60 42 SER B N 1
ATOM 856 C CA . SER B 1 42 ? -0.464 -7.421 -19.401 1.00 57.32 42 SER B CA 1
ATOM 857 C C . SER B 1 42 ? -1.816 -6.779 -19.072 1.00 56.86 42 SER B C 1
ATOM 858 O O . SER B 1 42 ? -1.989 -6.224 -17.980 1.00 57.26 42 SER B O 1
ATOM 861 N N . SER B 1 43 ? -2.766 -6.863 -20.016 1.00 55.84 43 SER B N 1
ATOM 862 C CA . SER B 1 43 ? -4.196 -6.561 -19.763 1.00 54.46 43 SER B CA 1
ATOM 863 C C . SER B 1 43 ? -4.869 -7.621 -18.858 1.00 53.36 43 SER B C 1
ATOM 864 O O . SER B 1 43 ? -6.107 -7.758 -18.844 1.00 53.36 43 SER B O 1
ATOM 867 N N . ALA B 1 44 ? -4.030 -8.348 -18.109 1.00 51.33 44 ALA B N 1
ATOM 868 C CA . ALA B 1 44 ? -4.454 -9.355 -17.159 1.00 49.59 44 ALA B CA 1
ATOM 869 C C . ALA B 1 44 ? -5.305 -8.744 -16.060 1.00 48.41 44 ALA B C 1
ATOM 870 O O . ALA B 1 44 ? -4.989 -7.690 -15.516 1.00 48.20 44 ALA B O 1
ATOM 872 N N . SER B 1 45 ? -6.411 -9.406 -15.760 1.00 46.94 45 SER B N 1
ATOM 873 C CA . SER B 1 45 ? -7.264 -8.994 -14.670 1.00 45.15 45 SER B CA 1
ATOM 874 C C . SER B 1 45 ? -7.506 -10.239 -13.855 1.00 44.37 45 SER B C 1
ATOM 875 O O . SER B 1 45 ? -7.351 -11.352 -14.353 1.00 44.25 45 SER B O 1
ATOM 878 N N . VAL B 1 46 ? -7.869 -10.046 -12.596 1.00 43.41 46 VAL B N 1
ATOM 879 C CA . VAL B 1 46 ? -8.145 -11.148 -11.701 1.00 42.52 46 VAL B CA 1
ATOM 880 C C . VAL B 1 46 ? -9.552 -10.970 -11.211 1.00 42.65 46 VAL B C 1
ATOM 881 O O . VAL B 1 46 ? -9.940 -9.873 -10.787 1.00 42.54 46 VAL B O 1
ATOM 885 N N . LEU B 1 47 ? -10.322 -12.043 -11.291 1.00 42.57 47 LEU B N 1
ATOM 886 C CA . LEU B 1 47 ? -11.648 -12.052 -10.712 1.00 43.15 47 LEU B CA 1
ATOM 887 C C . LEU B 1 47 ? -11.551 -12.402 -9.226 1.00 43.65 47 LEU B C 1
ATOM 888 O O . LEU B 1 47 ? -11.016 -13.446 -8.860 1.00 44.37 47 LEU B O 1
ATOM 893 N N . ILE B 1 48 ? -12.073 -11.533 -8.371 1.00 43.90 48 ILE B N 1
ATOM 894 C CA . ILE B 1 48 ? -12.025 -11.758 -6.933 1.00 43.96 48 ILE B CA 1
ATOM 895 C C . ILE B 1 48 ? -13.437 -11.922 -6.368 1.00 44.50 48 ILE B C 1
ATOM 896 O O . ILE B 1 48 ? -14.349 -11.149 -6.708 1.00 44.68 48 ILE B O 1
ATOM 901 N N . ARG B 1 49 ? -13.624 -12.947 -5.535 1.00 44.78 49 ARG B N 1
ATOM 902 C CA . ARG B 1 49 ? -14.871 -13.119 -4.789 1.00 45.37 49 ARG B CA 1
ATOM 903 C C . ARG B 1 49 ? -14.574 -13.255 -3.307 1.00 45.60 49 ARG B C 1
ATOM 904 O O . ARG B 1 49 ? -13.626 -13.935 -2.930 1.00 45.95 49 ARG B O 1
ATOM 912 N N . ALA B 1 50 ? -15.373 -12.601 -2.468 1.00 45.74 50 ALA B N 1
ATOM 913 C CA . ALA B 1 50 ? -15.343 -12.853 -1.018 1.00 45.83 50 ALA B CA 1
ATOM 914 C C . ALA B 1 50 ? -16.696 -13.384 -0.503 1.00 46.15 50 ALA B C 1
ATOM 915 O O . ALA B 1 50 ? -17.756 -13.050 -1.045 1.00 46.04 50 ALA B O 1
ATOM 917 N N . LYS B 1 51 ? -16.647 -14.222 0.529 1.00 46.42 51 LYS B N 1
ATOM 918 C CA . LYS B 1 51 ? -17.846 -14.785 1.149 1.00 47.31 51 LYS B CA 1
ATOM 919 C C . LYS B 1 51 ? -17.585 -15.179 2.596 1.00 47.40 51 LYS B C 1
ATOM 920 O O . LYS B 1 51 ? -16.473 -15.598 2.941 1.00 46.98 51 LYS B O 1
ATOM 926 N N . SER B 1 52 ? -18.611 -15.063 3.438 1.00 47.73 52 SER B N 1
ATOM 927 C CA . SER B 1 52 ? -18.497 -15.502 4.835 1.00 47.96 52 SER B CA 1
ATOM 928 C C . SER B 1 52 ? -19.725 -16.268 5.307 1.00 48.46 52 SER B C 1
ATOM 929 O O . SER B 1 52 ? -20.852 -15.881 5.007 1.00 48.89 52 SER B O 1
ATOM 932 N N . GLY B 1 53 ? -19.508 -17.347 6.053 1.00 48.83 53 GLY B N 1
ATOM 933 C CA . GLY B 1 53 ? -20.609 -18.068 6.676 1.00 49.32 53 GLY B CA 1
ATOM 934 C C . GLY B 1 53 ? -21.796 -18.220 5.747 1.00 49.89 53 GLY B C 1
ATOM 935 O O . GLY B 1 53 ? -21.701 -18.890 4.723 1.00 50.12 53 GLY B O 1
ATOM 936 N N . ALA B 1 54 ? -22.916 -17.590 6.096 1.00 50.42 54 ALA B N 1
ATOM 937 C CA . ALA B 1 54 ? -24.121 -17.653 5.254 1.00 50.96 54 ALA B CA 1
ATOM 938 C C . ALA B 1 54 ? -24.381 -16.349 4.483 1.00 51.17 54 ALA B C 1
ATOM 939 O O . ALA B 1 54 ? -25.292 -16.290 3.642 1.00 51.38 54 ALA B O 1
ATOM 941 N N . ALA B 1 55 ? -23.576 -15.319 4.773 1.00 51.17 55 ALA B N 1
ATOM 942 C CA . ALA B 1 55 ? -23.618 -14.041 4.050 1.00 51.06 55 ALA B CA 1
ATOM 943 C C . ALA B 1 55 ? -23.449 -14.233 2.535 1.00 50.98 55 ALA B C 1
ATOM 944 O O . ALA B 1 55 ? -22.696 -15.103 2.093 1.00 51.02 55 ALA B O 1
ATOM 946 N N . GLU B 1 56 ? -24.171 -13.429 1.755 1.00 50.91 56 GLU B N 1
ATOM 947 C CA . GLU B 1 56 ? -24.143 -13.512 0.290 1.00 50.69 56 GLU B CA 1
ATOM 948 C C . GLU B 1 56 ? -22.750 -13.203 -0.259 1.00 49.95 56 GLU B C 1
ATOM 949 O O . GLU B 1 56 ? -22.102 -12.249 0.167 1.00 50.11 56 GLU B O 1
ATOM 955 N N . LYS B 1 57 ? -22.299 -14.043 -1.188 1.00 48.95 57 LYS B N 1
ATOM 956 C CA . LYS B 1 57 ? -21.042 -13.868 -1.903 1.00 47.99 57 LYS B CA 1
ATOM 957 C C . LYS B 1 57 ? -20.989 -12.501 -2.594 1.00 47.07 57 LYS B C 1
ATOM 958 O O . LYS B 1 57 ? -22.025 -11.963 -2.996 1.00 47.27 57 LYS B O 1
ATOM 964 N N . ILE B 1 58 ? -19.792 -11.924 -2.694 1.00 45.83 58 ILE B N 1
ATOM 965 C CA . ILE B 1 58 ? -19.584 -10.693 -3.467 1.00 44.23 58 ILE B CA 1
ATOM 966 C C . ILE B 1 58 ? -18.451 -10.875 -4.462 1.00 43.61 58 ILE B C 1
ATOM 967 O O . ILE B 1 58 ? -17.492 -11.592 -4.183 1.00 43.22 58 ILE B O 1
ATOM 972 N N . SER B 1 59 ? -18.585 -10.232 -5.623 1.00 42.78 59 SER B N 1
ATOM 973 C CA . SER B 1 59 ? -17.678 -10.450 -6.742 1.00 42.13 59 SER B CA 1
ATOM 974 C C . SER B 1 59 ?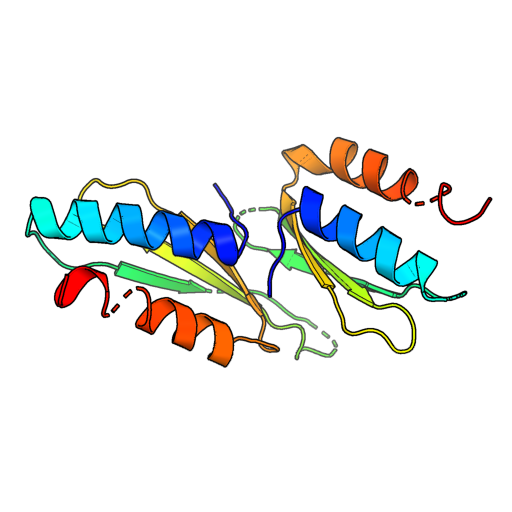 -17.253 -9.149 -7.415 1.00 41.85 59 SER B C 1
ATOM 975 O O . SER B 1 59 ? -18.071 -8.242 -7.610 1.00 41.88 59 SER B O 1
ATOM 978 N N . THR B 1 60 ? -15.969 -9.070 -7.760 1.00 41.00 60 THR B N 1
ATOM 979 C CA . THR B 1 60 ? -15.428 -7.952 -8.518 1.00 40.36 60 THR B CA 1
ATOM 980 C C . THR B 1 60 ? -14.263 -8.411 -9.405 1.00 40.94 60 THR B C 1
ATOM 981 O O . THR B 1 60 ? -13.838 -9.573 -9.352 1.00 40.76 60 THR B O 1
ATOM 985 N N . VAL B 1 61 ? -13.775 -7.508 -10.250 1.00 41.00 61 VAL B N 1
ATOM 986 C CA . VAL B 1 61 ? -12.608 -7.794 -11.066 1.00 41.35 61 VAL B CA 1
ATOM 987 C C . VAL B 1 61 ? -11.557 -6.740 -10.724 1.00 42.22 61 VAL B C 1
ATOM 988 O O . VAL B 1 61 ? -11.880 -5.560 -10.514 1.00 42.59 61 VAL B O 1
ATOM 992 N N . VAL B 1 62 ? -10.308 -7.171 -10.601 1.00 42.70 62 VAL B N 1
ATOM 993 C CA . VAL B 1 62 ? -9.214 -6.227 -10.386 1.00 43.47 62 VAL B CA 1
ATOM 994 C C . VAL B 1 62 ? -8.171 -6.444 -11.480 1.00 44.01 62 VAL B C 1
ATOM 995 O O . VAL B 1 62 ? -7.848 -7.578 -11.819 1.00 44.47 62 VAL B O 1
ATOM 999 N N . GLU B 1 63 ? -7.674 -5.371 -12.068 1.00 44.27 63 GLU B N 1
ATOM 1000 C CA . GLU B 1 63 ? -6.647 -5.533 -13.075 1.00 45.05 63 GLU B CA 1
ATOM 1001 C C . GLU B 1 63 ? -5.341 -4.993 -12.518 1.00 45.47 63 GLU B C 1
ATOM 1002 O O . GLU B 1 63 ? -5.348 -4.263 -11.529 1.00 45.49 63 GLU B O 1
ATOM 1008 N N . LEU B 1 64 ? -4.226 -5.370 -13.133 1.00 46.07 64 LEU B N 1
ATOM 1009 C CA . LEU B 1 64 ? -2.894 -5.087 -12.586 1.00 47.15 64 LEU B CA 1
ATOM 1010 C C . LEU B 1 64 ? -2.630 -3.627 -12.225 1.00 47.50 64 LEU B C 1
ATOM 1011 O O . LEU B 1 64 ? -2.027 -3.336 -11.190 1.00 47.66 64 LEU B O 1
ATOM 1016 N N . ASP B 1 65 ? -3.093 -2.720 -13.073 1.00 47.96 65 ASP B N 1
ATOM 1017 C CA . ASP B 1 65 ? -2.843 -1.287 -12.908 1.00 48.77 65 ASP B CA 1
ATOM 1018 C C . ASP B 1 65 ? -2.933 -0.816 -11.464 1.00 48.43 65 ASP B C 1
ATOM 1019 O O . ASP B 1 65 ? -2.113 -0.011 -11.010 1.00 48.66 65 ASP B O 1
ATOM 1024 N N . TYR B 1 66 ? -3.944 -1.314 -10.762 1.00 48.02 66 TYR B N 1
ATOM 1025 C CA . TYR B 1 66 ? -4.266 -0.861 -9.408 1.00 48.08 66 TYR B CA 1
ATOM 1026 C C . TYR B 1 66 ? -4.438 -2.053 -8.466 1.00 47.45 66 TYR B C 1
ATOM 1027 O O . TYR B 1 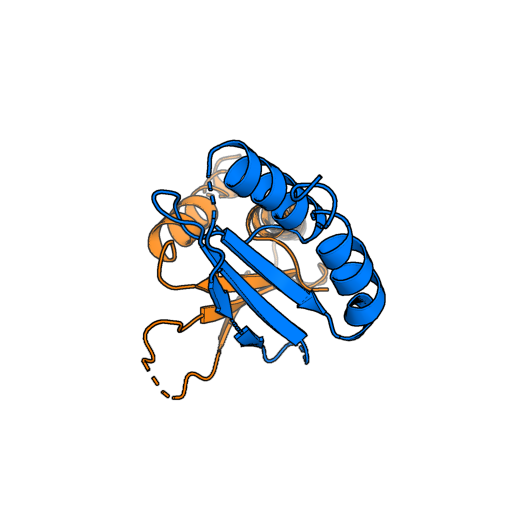66 ? -5.133 -1.968 -7.446 1.00 47.56 66 TYR B O 1
ATOM 1036 N N . PHE B 1 67 ? -3.805 -3.161 -8.821 1.00 46.65 67 PHE B N 1
ATOM 1037 C CA . PHE B 1 67 ? -3.838 -4.344 -8.000 1.00 46.42 67 PHE B CA 1
ATOM 1038 C C . PHE B 1 67 ? -3.475 -3.995 -6.561 1.00 46.79 67 PHE B C 1
ATOM 1039 O O . PHE B 1 67 ? -4.266 -4.221 -5.644 1.00 47.34 67 PHE B O 1
ATOM 1047 N N . THR B 1 68 ? -2.292 -3.417 -6.385 1.00 46.75 68 THR B N 1
ATOM 1048 C CA . THR B 1 68 ? -1.758 -3.042 -5.082 1.00 47.03 68 THR B CA 1
ATOM 1049 C C . THR B 1 68 ? -2.676 -2.093 -4.327 1.00 47.02 68 THR B C 1
ATOM 1050 O O . THR B 1 68 ? -2.856 -2.228 -3.119 1.00 47.55 68 THR B O 1
ATOM 1054 N N . ASP B 1 69 ? -3.248 -1.137 -5.058 1.00 47.16 69 ASP B N 1
ATOM 1055 C CA . ASP B 1 69 ? -4.184 -0.137 -4.524 1.00 46.95 69 ASP B CA 1
ATOM 1056 C C . ASP B 1 69 ? -5.492 -0.752 -4.041 1.00 46.67 69 ASP B C 1
ATOM 1057 O O . ASP B 1 69 ? -6.074 -0.289 -3.048 1.00 46.77 69 ASP B O 1
ATOM 1062 N N . PHE B 1 70 ? -5.951 -1.786 -4.748 1.00 45.86 70 PHE B N 1
ATOM 1063 C CA . PHE B 1 70 ? -7.111 -2.543 -4.329 1.00 44.91 70 PHE B CA 1
ATOM 1064 C C . PHE B 1 70 ? -6.863 -3.248 -3.014 1.00 45.03 70 PHE B C 1
ATOM 1065 O O . PHE B 1 70 ? -7.691 -3.194 -2.106 1.00 44.71 70 PHE B O 1
ATOM 1073 N N . PHE B 1 71 ? -5.729 -3.934 -2.919 1.00 45.44 71 PHE B N 1
ATOM 1074 C CA . PHE B 1 71 ? -5.453 -4.748 -1.735 1.00 45.66 71 PHE B CA 1
ATOM 1075 C C . PHE B 1 71 ? -5.121 -3.901 -0.536 1.00 45.59 71 PHE B C 1
ATOM 1076 O O . PHE B 1 71 ? -5.274 -4.342 0.608 1.00 45.70 71 PHE B O 1
ATOM 1084 N N . GLN B 1 72 ? -4.718 -2.663 -0.794 1.00 45.40 72 GLN B N 1
ATOM 1085 C CA . GLN B 1 72 ? -4.531 -1.736 0.300 1.00 45.56 72 GLN B CA 1
ATOM 1086 C C . GLN B 1 72 ? -5.866 -1.278 0.888 1.00 45.03 72 GLN B C 1
ATOM 1087 O O . GLN B 1 72 ? -6.005 -1.176 2.105 1.00 44.79 72 GLN B O 1
ATOM 1093 N N . SER B 1 73 ? -6.839 -1.022 0.014 1.00 45.02 73 SER B N 1
ATOM 1094 C CA . SER B 1 73 ? -8.213 -0.676 0.415 1.00 44.83 73 SER B CA 1
ATOM 1095 C C . SER B 1 73 ? -8.894 -1.833 1.131 1.00 44.48 73 SER B C 1
ATOM 1096 O O . SER B 1 73 ? -9.567 -1.626 2.137 1.00 44.97 73 SER B O 1
ATOM 1099 N N . TYR B 1 74 ? -8.723 -3.036 0.590 1.00 43.75 74 TYR B N 1
ATOM 1100 C CA . TYR B 1 74 ? -9.219 -4.272 1.183 1.00 43.78 74 TYR B CA 1
ATOM 1101 C C . TYR B 1 74 ? -8.659 -4.461 2.601 1.00 43.93 74 TYR B C 1
ATOM 1102 O O . TYR B 1 74 ? -9.419 -4.650 3.562 1.00 43.77 74 TYR B O 1
ATOM 1111 N N . ALA B 1 75 ? -7.339 -4.381 2.741 1.00 43.81 75 ALA B N 1
ATOM 1112 C CA . ALA B 1 75 ? -6.741 -4.429 4.062 1.00 44.65 75 ALA B CA 1
ATOM 1113 C C . ALA B 1 75 ? -7.340 -3.354 4.980 1.00 45.31 75 ALA B C 1
ATOM 1114 O O . ALA B 1 75 ? -7.598 -3.612 6.162 1.00 44.94 75 ALA B O 1
ATOM 1116 N N . GLU B 1 76 ? -7.580 -2.164 4.427 1.00 46.09 76 GLU B N 1
ATOM 1117 C CA . GLU B 1 76 ? -8.104 -1.056 5.218 1.00 47.60 76 GLU B CA 1
ATOM 1118 C C . GLU B 1 76 ? -9.499 -1.308 5.729 1.00 47.99 76 GLU B C 1
ATOM 1119 O O . GLU B 1 76 ? -9.826 -0.913 6.838 1.00 48.28 76 GLU B O 1
ATOM 1125 N N . VAL B 1 77 ? -10.314 -1.972 4.925 1.00 48.78 77 VAL B N 1
ATOM 1126 C CA . VAL B 1 77 ? -11.653 -2.338 5.354 1.00 49.92 77 VAL B CA 1
ATOM 1127 C C . VAL B 1 77 ? -11.589 -3.371 6.476 1.00 50.84 77 VAL B C 1
ATOM 1128 O O . VAL B 1 77 ? -12.326 -3.262 7.456 1.00 51.43 77 VAL B O 1
ATOM 1141 N N . LYS B 1 79 ? -9.086 -4.067 8.725 1.00 52.16 79 LYS B N 1
ATOM 1142 C CA . LYS B 1 79 ? -8.618 -3.432 9.951 1.00 52.06 79 LYS B CA 1
ATOM 1143 C C . LYS B 1 79 ? -9.800 -2.805 10.667 1.00 52.30 79 LYS B C 1
ATOM 1144 O O . LYS B 1 79 ? -9.998 -3.029 11.859 1.00 51.99 79 LYS B O 1
ATOM 1150 N N . GLY B 1 80 ? -10.593 -2.041 9.911 1.00 52.56 80 GLY B N 1
ATOM 1151 C CA . GLY B 1 80 ? -11.776 -1.352 10.416 1.00 52.88 80 GLY B CA 1
ATOM 1152 C C . GLY B 1 80 ? -12.754 -2.217 11.186 1.00 53.21 80 GLY B C 1
ATOM 1153 O O . GLY B 1 80 ? -13.279 -1.791 12.219 1.00 53.37 80 GLY B O 1
ATOM 1154 N N . GLN B 1 81 ? -12.991 -3.430 10.694 1.00 53.59 81 GLN B N 1
ATOM 1155 C CA . GLN B 1 81 ? -13.985 -4.350 11.291 1.00 54.34 81 GLN B CA 1
ATOM 1156 C C . GLN B 1 81 ? -13.412 -5.327 12.314 1.00 54.41 81 GLN B C 1
ATOM 1157 O O . GLN B 1 81 ? -14.117 -6.217 12.818 1.00 54.73 81 GLN B O 1
ATOM 1163 N N . ILE B 1 82 ? -12.128 -5.171 12.603 1.00 54.16 82 ILE B N 1
ATOM 1164 C CA . ILE B 1 82 ? -11.500 -5.942 13.643 1.00 53.94 82 ILE B CA 1
ATOM 1165 C C . ILE B 1 82 ? -11.440 -5.052 14.867 1.00 53.95 82 ILE B C 1
ATOM 1166 O O . ILE B 1 82 ? -12.058 -5.352 15.890 1.00 53.79 82 ILE B O 1
ATOM 1171 N N . VAL B 1 83 ? -10.713 -3.943 14.729 1.00 54.08 83 VAL B N 1
ATOM 1172 C CA . VAL B 1 83 ? -10.542 -2.954 15.791 1.00 54.33 83 VAL B CA 1
ATOM 1173 C C . VAL B 1 83 ? -11.887 -2.336 16.180 1.00 54.57 83 VAL B C 1
ATOM 1174 O O . VAL B 1 83 ? -12.149 -2.111 17.366 1.00 54.64 83 VAL B O 1
ATOM 1178 N N . GLY B 1 84 ? -12.736 -2.078 15.182 1.00 54.73 84 GL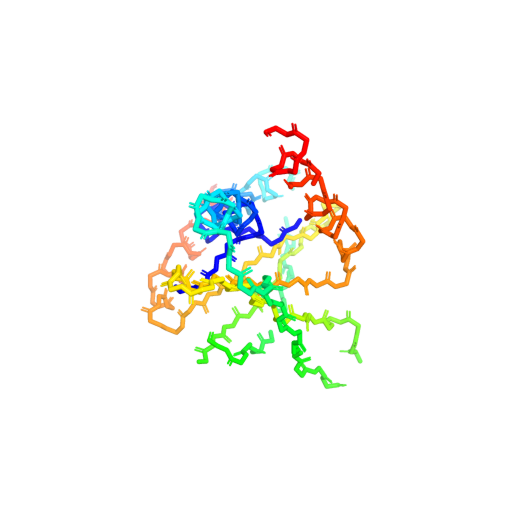Y B N 1
ATOM 1179 C CA . GLY B 1 84 ? -14.067 -1.512 15.416 1.00 55.02 84 GLY B CA 1
ATOM 1180 C C . GLY B 1 84 ? -15.095 -2.511 15.925 1.00 55.26 84 GLY B C 1
ATOM 1181 O O . GLY B 1 84 ? -14.770 -3.442 16.671 1.00 55.54 84 GLY B O 1
#

InterPro domains:
  IPR003210 Signal recognition particle, SRP14 subunit [PF02290] (3-85)
  IPR003210 Signal recognition particle, SRP14 subunit [PTHR12013] (2-101)
  IPR009018 Signal recognition particle, SRP9/SRP14 subunit [G3DSA:3.30.720.10] (1-91)
  IPR009018 Signal recognition particle, SRP9/SRP14 subunit [SSF54762] (1-88)

GO terms:
  GO:0030942 endoplasmic reticulum signal peptide binding (F, IC)
  GO:0005634 nucleus (C, HDA)
  GO:0005730 nucleolus (C, HDA)

Foldseek 3Di:
DEDELVVLLVVLLVLLVPHPDKDWDAADDVRWDKIWIDDPPDDIYIYIGGPVCVVVSVVSVVVSVVSVD/DEDELVVLLVVVLVQLLVCVVVVDDDKDKDWADDDPVRLQDKIKIWIHHDPDDIYIYIGHPVCPVVSVVSVVVSVVSPVD

CATH classification: 3.30.720.10